Protein AF-A0AAF0EXC3-F1 (afdb_monomer)

Radius of gyration: 20.3 Å; Cα contacts (8 Å, |Δi|>4): 59; chains: 1; bounding box: 48×33×58 Å

InterPro domains:
  IPR019721 NADH-ubiquinone oxidoreductase, 21kDa subunit, N-terminal [PF10785] (1-45)
  IPR024549 NADH-ubiquinone oxidoreductase, 21kDa subunit, C-terminal, fungi [PF12853] (57-104)
  IPR053229 NADH-ubiquinone oxidoreductase subunit [PTHR34062] (13-92)

Foldseek 3Di:
DVVVDPPDDPDDCVVVVVVVVVVVVVVVVLVVVLVVVCLVVVVDDNPVVVVVQVVCVVVVHHPLADDWPDDLVVLVVLCVQAPPCSVPVVPPDDHRPTSHPPDDDDD

pLDDT: mean 87.97, std 12.73, range [34.28, 98.31]

Secondary structure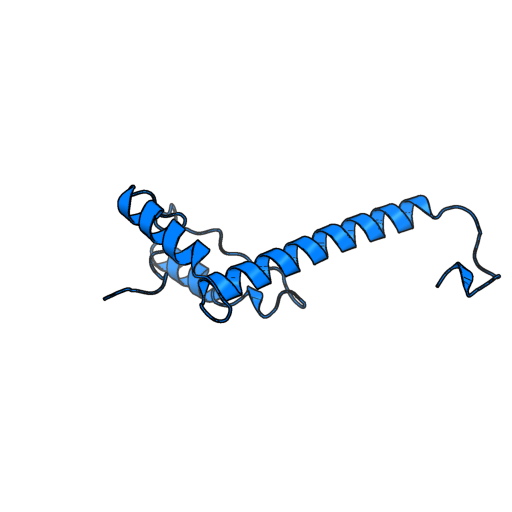 (DSSP, 8-state):
-GGG-TTS-SS--HHHHHHHHHHHHHHHHHHHHHHHHHHHTTSS--HHHHHHHHHHHHHT--TT-S--SS-HHHHHHHHHHHTTGGGGTTT------S--S-S----

Solvent-accessible surface area (backbone atoms only — not comparable to full-atom values): 6638 Å² total; per-residue (Å²): 112,72,90,77,41,90,88,57,79,94,70,79,57,65,65,57,51,54,50,49,52,50,51,50,51,53,53,50,49,53,51,52,51,35,57,50,52,35,26,76,70,62,78,40,89,37,70,69,59,53,54,50,49,52,51,28,54,74,70,72,58,42,88,63,65,58,90,49,98,59,54,73,67,54,34,50,53,52,46,69,68,30,60,75,26,60,83,41,50,91,80,50,82,51,73,79,87,68,36,38,91,82,61,84,80,79,128

Sequence (107 aa):
MQKADPTKPRFGMTPALRLAAFLGAAGGFLLAYQRTSLRFWGWTENEREVALASEEVASGNVPGFGKSQLTDEMQGAAFRNSVNSQLNFGIIPWFNFVNHKYHGQSN

Organism: NCBI:txid948313

Structure (mmCIF, N/CA/C/O backbone):
data_AF-A0AAF0EXC3-F1
#
_entry.id   AF-A0AAF0EXC3-F1
#
loop_
_atom_site.group_PDB
_atom_site.id
_atom_site.type_symbol
_atom_site.label_atom_id
_atom_site.label_alt_id
_atom_site.label_comp_id
_atom_site.label_asym_id
_atom_site.label_entity_id
_atom_site.label_seq_id
_atom_site.pdbx_PDB_ins_code
_atom_site.Cartn_x
_atom_site.Cartn_y
_atom_site.Cartn_z
_atom_site.occupancy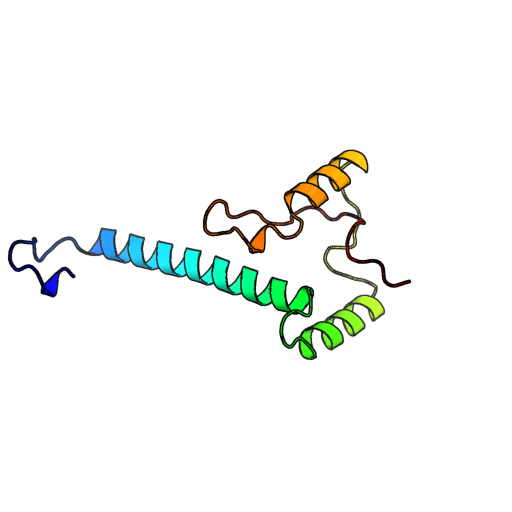
_atom_site.B_iso_or_equiv
_atom_site.auth_seq_id
_atom_site.auth_comp_id
_atom_site.auth_asym_id
_atom_site.auth_atom_id
_atom_site.pdbx_PDB_model_num
ATOM 1 N N . MET A 1 1 ? 13.808 -5.674 -26.995 1.00 60.31 1 MET A N 1
ATOM 2 C CA . MET A 1 1 ? 13.758 -4.373 -27.701 1.00 60.31 1 MET A CA 1
ATOM 3 C C . MET A 1 1 ? 15.122 -3.931 -28.245 1.00 60.31 1 MET A C 1
ATOM 5 O O . MET A 1 1 ? 15.213 -3.718 -29.438 1.00 60.31 1 MET A O 1
ATOM 9 N N . GLN A 1 2 ? 16.201 -3.856 -27.448 1.00 61.66 2 GLN A N 1
ATOM 10 C CA . GLN A 1 2 ? 17.535 -3.454 -27.958 1.00 61.66 2 GLN A CA 1
ATOM 11 C C . GLN A 1 2 ? 18.179 -4.457 -28.935 1.00 61.66 2 GLN A C 1
ATOM 13 O O . GLN A 1 2 ? 18.831 -4.044 -29.878 1.00 61.66 2 GLN A O 1
ATOM 18 N N . LYS A 1 3 ? 17.943 -5.767 -28.765 1.00 65.38 3 LYS A N 1
ATOM 19 C CA . LYS A 1 3 ? 18.383 -6.794 -29.733 1.00 65.38 3 LYS A CA 1
ATOM 20 C C . LYS A 1 3 ? 17.607 -6.779 -31.062 1.00 65.38 3 LYS A C 1
ATOM 22 O O . LYS A 1 3 ? 18.027 -7.446 -31.995 1.00 65.38 3 LYS A O 1
ATOM 27 N N . ALA A 1 4 ? 16.477 -6.070 -31.128 1.00 73.88 4 ALA A N 1
ATOM 28 C CA . ALA A 1 4 ? 15.619 -6.017 -32.315 1.00 73.88 4 ALA A CA 1
ATOM 29 C C . ALA A 1 4 ? 15.974 -4.853 -33.258 1.00 73.88 4 ALA A C 1
ATOM 31 O O . ALA A 1 4 ? 15.469 -4.808 -34.372 1.00 73.88 4 ALA A O 1
ATOM 32 N N . ASP A 1 5 ? 16.832 -3.927 -32.818 1.00 70.69 5 ASP A N 1
ATOM 33 C CA . ASP A 1 5 ? 17.248 -2.758 -33.589 1.00 70.69 5 ASP A CA 1
ATOM 34 C C . ASP A 1 5 ? 18.787 -2.692 -33.636 1.00 70.69 5 ASP A C 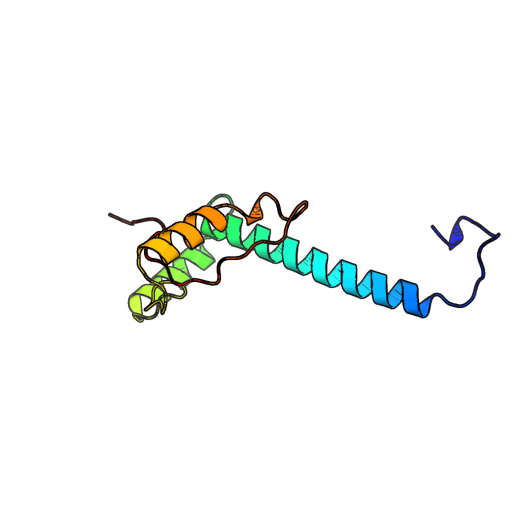1
ATOM 36 O O . ASP A 1 5 ? 19.419 -2.388 -32.617 1.00 70.69 5 ASP A O 1
ATOM 40 N N . PRO A 1 6 ? 19.405 -2.995 -34.793 1.00 68.00 6 PRO A N 1
ATOM 41 C CA . PRO A 1 6 ? 20.856 -3.069 -34.937 1.00 68.00 6 PRO A CA 1
ATOM 42 C C . PRO A 1 6 ? 21.552 -1.700 -34.907 1.00 68.00 6 PRO A C 1
ATOM 44 O O . PRO A 1 6 ? 22.780 -1.662 -34.858 1.00 68.00 6 PRO A O 1
ATOM 47 N N . THR A 1 7 ? 20.807 -0.587 -34.918 1.00 71.38 7 THR A N 1
ATOM 48 C CA . THR A 1 7 ? 21.370 0.776 -34.940 1.00 71.38 7 THR A CA 1
ATOM 49 C C . THR A 1 7 ? 21.723 1.321 -33.554 1.00 71.38 7 THR A C 1
ATOM 51 O O . THR A 1 7 ? 22.382 2.355 -33.439 1.00 71.38 7 THR A O 1
ATOM 54 N N . LYS A 1 8 ? 21.334 0.627 -32.475 1.00 67.38 8 LYS A N 1
ATOM 55 C CA . LYS A 1 8 ? 21.576 1.086 -31.101 1.00 67.38 8 LYS A CA 1
ATOM 56 C C . LYS A 1 8 ? 22.982 0.722 -30.608 1.00 67.38 8 LYS A C 1
ATOM 58 O O . LYS A 1 8 ? 23.453 -0.390 -30.859 1.00 67.38 8 LYS A O 1
ATOM 63 N N . PRO A 1 9 ? 23.650 1.619 -29.855 1.00 67.25 9 PRO A N 1
ATOM 64 C CA . PRO A 1 9 ? 24.977 1.350 -29.315 1.00 67.25 9 PRO A CA 1
ATOM 65 C C . PRO A 1 9 ? 24.964 0.090 -28.436 1.00 67.25 9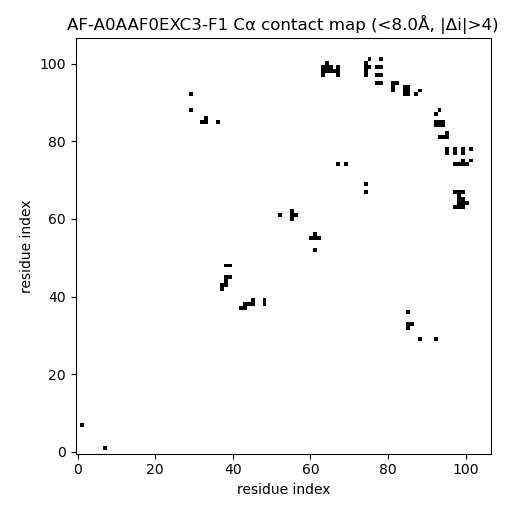 PRO A C 1
ATOM 67 O O . PRO A 1 9 ? 24.114 -0.070 -27.560 1.00 67.25 9 PRO A O 1
ATOM 70 N N . ARG A 1 10 ? 25.921 -0.816 -28.686 1.00 63.53 10 ARG A N 1
ATOM 71 C CA . ARG A 1 10 ? 26.059 -2.112 -27.989 1.00 63.53 10 ARG A CA 1
ATOM 72 C C . ARG A 1 10 ? 26.541 -1.986 -26.537 1.00 63.53 10 ARG A C 1
ATOM 74 O O . ARG A 1 10 ? 26.429 -2.944 -25.778 1.00 63.53 10 ARG A O 1
ATOM 81 N N . PHE A 1 11 ? 27.069 -0.824 -26.155 1.00 65.38 11 PHE A N 1
ATOM 82 C CA . PHE A 1 11 ? 27.679 -0.550 -24.852 1.00 65.38 11 PHE A CA 1
ATOM 83 C C . PHE A 1 11 ? 26.903 0.551 -24.109 1.00 65.38 11 PHE A C 1
ATOM 85 O O . PHE A 1 11 ? 26.279 1.398 -24.740 1.00 65.38 11 PHE A O 1
ATOM 92 N N . GLY A 1 12 ? 26.930 0.539 -22.769 1.00 73.38 12 GLY A N 1
ATOM 93 C CA . GLY A 1 12 ? 26.237 1.542 -21.938 1.00 73.38 12 GLY A CA 1
ATOM 94 C C . GLY A 1 12 ? 24.878 1.114 -21.363 1.00 73.38 12 GLY A C 1
ATOM 95 O O . GLY A 1 12 ? 24.087 1.963 -20.970 1.00 73.38 12 GLY A O 1
ATOM 96 N N . MET A 1 13 ? 24.590 -0.190 -21.273 1.00 80.00 13 MET A N 1
ATOM 97 C CA . MET A 1 13 ? 23.333 -0.703 -20.697 1.00 80.00 13 MET A CA 1
ATOM 98 C C . MET A 1 13 ? 23.248 -0.605 -19.167 1.00 80.00 13 MET A C 1
ATOM 100 O O . MET A 1 13 ? 22.154 -0.708 -18.624 1.00 80.00 13 MET A O 1
ATOM 104 N N . THR A 1 14 ? 24.356 -0.411 -18.448 1.00 87.44 14 THR A N 1
ATOM 105 C CA . THR A 1 14 ? 24.368 -0.445 -16.973 1.00 87.44 14 THR A CA 1
ATOM 106 C C . THR A 1 14 ? 23.371 0.525 -16.322 1.00 87.44 14 THR A C 1
ATOM 108 O O . THR A 1 14 ? 22.633 0.083 -15.440 1.00 87.44 14 THR A O 1
ATOM 111 N N . PRO A 1 15 ? 23.263 1.805 -16.737 1.00 89.50 15 PRO A N 1
ATOM 112 C CA . PRO A 1 15 ? 22.244 2.705 -16.196 1.00 89.50 15 PRO A CA 1
ATOM 113 C C . PRO A 1 15 ? 20.819 2.229 -16.503 1.00 89.50 15 PRO A C 1
ATOM 115 O O . PRO A 1 15 ? 19.962 2.265 -15.625 1.00 89.50 15 PRO A O 1
ATOM 118 N N . ALA A 1 16 ? 20.581 1.714 -17.714 1.00 88.31 16 ALA A N 1
ATOM 119 C CA . ALA A 1 16 ? 19.279 1.188 -18.114 1.00 88.31 16 ALA A CA 1
ATOM 120 C C . ALA A 1 16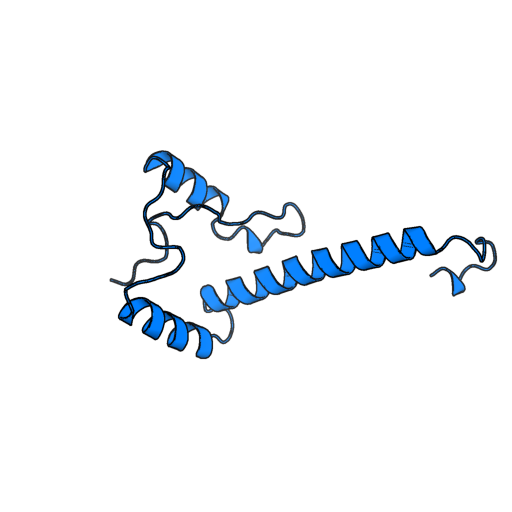 ? 18.887 -0.057 -17.301 1.00 88.31 16 ALA A C 1
ATOM 122 O O . ALA A 1 16 ? 17.745 -0.176 -16.875 1.00 88.31 16 ALA A O 1
ATOM 123 N N . LEU A 1 17 ? 19.837 -0.957 -17.032 1.00 91.75 17 LEU A N 1
ATOM 124 C CA . LEU A 1 17 ? 19.625 -2.143 -16.200 1.00 91.75 17 LEU A CA 1
ATOM 125 C C . LEU A 1 17 ? 19.365 -1.775 -14.736 1.00 91.75 17 LEU A C 1
ATOM 127 O O . LEU A 1 17 ? 18.481 -2.360 -14.120 1.00 91.75 17 LEU A O 1
ATOM 131 N N . ARG A 1 18 ? 20.081 -0.786 -14.185 1.00 94.62 18 ARG A N 1
ATOM 132 C CA . ARG A 1 18 ? 19.829 -0.272 -12.827 1.00 94.62 18 ARG A CA 1
ATOM 133 C C . ARG A 1 18 ? 18.438 0.340 -12.712 1.00 94.62 18 ARG A C 1
ATOM 135 O O . ARG A 1 18 ? 17.721 0.037 -11.764 1.00 94.62 18 ARG A O 1
ATOM 142 N N . LEU A 1 19 ? 18.045 1.150 -13.695 1.00 95.31 19 LEU A N 1
ATOM 143 C CA . LEU A 1 19 ? 16.707 1.728 -13.747 1.00 95.31 19 LEU A CA 1
ATOM 144 C C . LEU A 1 19 ? 15.636 0.639 -13.880 1.00 95.31 19 LEU A C 1
ATOM 146 O O . LEU A 1 19 ? 14.656 0.661 -13.146 1.00 95.31 19 LEU A O 1
ATOM 150 N N . ALA A 1 20 ? 15.833 -0.337 -14.768 1.00 96.00 20 ALA A N 1
ATOM 151 C CA . ALA A 1 20 ? 14.902 -1.448 -14.941 1.00 96.00 20 ALA A CA 1
ATOM 152 C C . ALA A 1 20 ? 14.758 -2.283 -13.660 1.00 96.00 20 ALA A C 1
ATOM 154 O O . ALA A 1 20 ? 13.642 -2.625 -13.280 1.00 96.00 20 ALA A O 1
ATOM 155 N N . ALA A 1 21 ? 15.864 -2.566 -12.967 1.00 97.19 21 ALA A N 1
ATOM 156 C CA . ALA A 1 21 ? 15.843 -3.262 -11.684 1.00 97.19 21 ALA A CA 1
ATOM 157 C C . ALA A 1 21 ? 15.084 -2.458 -10.619 1.00 97.19 21 ALA A C 1
ATOM 159 O O . ALA A 1 21 ? 14.240 -3.015 -9.921 1.00 97.19 21 ALA A O 1
ATOM 160 N N . PHE A 1 22 ? 15.331 -1.148 -10.535 1.00 97.88 22 PHE A N 1
ATOM 161 C CA . PHE A 1 22 ? 14.622 -0.263 -9.614 1.00 97.88 22 PHE A CA 1
ATOM 162 C C . PHE A 1 22 ? 13.114 -0.231 -9.893 1.00 97.88 22 PHE A C 1
ATOM 164 O O . PHE A 1 22 ? 12.318 -0.450 -8.984 1.00 97.88 22 PHE A O 1
ATOM 171 N N . LEU A 1 23 ? 12.713 -0.019 -11.149 1.00 97.44 23 LEU A N 1
ATOM 172 C CA . LEU A 1 23 ? 11.302 0.009 -11.540 1.00 97.44 23 LEU A CA 1
ATOM 173 C C . LEU A 1 23 ? 10.623 -1.348 -11.324 1.00 97.44 23 LEU A C 1
ATOM 175 O O . LEU A 1 23 ? 9.482 -1.392 -10.871 1.00 97.44 23 LEU A O 1
ATOM 179 N N . GLY A 1 24 ? 11.326 -2.452 -11.590 1.00 97.62 24 GLY A N 1
ATOM 180 C CA . GLY A 1 24 ? 10.842 -3.802 -11.306 1.00 97.62 24 GLY A CA 1
ATOM 181 C C . GLY A 1 24 ? 10.616 -4.038 -9.812 1.00 97.62 24 GLY A C 1
ATOM 182 O O . GLY A 1 24 ? 9.571 -4.560 -9.429 1.00 97.62 24 GLY A O 1
ATOM 183 N N . ALA A 1 25 ? 11.548 -3.599 -8.963 1.00 98.31 25 ALA A N 1
ATOM 184 C CA . ALA A 1 25 ? 11.406 -3.690 -7.512 1.00 98.31 25 ALA A CA 1
ATOM 185 C C . ALA A 1 25 ? 10.253 -2.815 -6.992 1.00 98.31 25 ALA A C 1
ATOM 187 O O . ALA A 1 25 ? 9.423 -3.293 -6.222 1.00 98.31 25 ALA A O 1
ATOM 188 N N . ALA A 1 26 ? 10.157 -1.566 -7.456 1.00 97.44 26 ALA A N 1
ATOM 189 C CA . ALA A 1 26 ? 9.086 -0.648 -7.075 1.00 97.44 26 ALA A CA 1
ATOM 190 C C . ALA A 1 26 ? 7.704 -1.177 -7.498 1.00 97.44 26 ALA A C 1
ATOM 192 O O . ALA A 1 26 ? 6.794 -1.257 -6.676 1.00 97.44 26 ALA A O 1
ATOM 193 N N . GLY A 1 27 ? 7.553 -1.611 -8.753 1.00 97.44 27 GLY A N 1
ATOM 194 C CA . GLY A 1 27 ? 6.305 -2.196 -9.248 1.00 97.44 27 GLY A CA 1
ATOM 195 C C . GLY A 1 27 ? 5.944 -3.505 -8.542 1.00 97.44 27 GLY A C 1
ATOM 196 O O . GLY A 1 27 ? 4.784 -3.721 -8.193 1.00 97.44 27 GLY A O 1
ATOM 197 N N . GLY A 1 28 ? 6.937 -4.355 -8.264 1.00 97.56 28 GLY A N 1
ATOM 198 C CA . GLY A 1 28 ? 6.754 -5.584 -7.494 1.00 97.56 28 GLY A CA 1
ATOM 199 C C . GLY A 1 28 ? 6.258 -5.317 -6.073 1.00 97.56 28 GLY A C 1
ATOM 200 O O . GLY A 1 28 ? 5.329 -5.983 -5.618 1.00 97.56 28 GLY A O 1
ATOM 201 N N . PHE A 1 29 ? 6.814 -4.306 -5.400 1.00 97.94 29 PHE A N 1
ATOM 202 C CA . PHE A 1 29 ? 6.349 -3.874 -4.084 1.00 97.94 29 PHE A CA 1
ATOM 203 C C . PHE A 1 29 ? 4.898 -3.380 -4.122 1.00 97.94 29 PHE A C 1
ATOM 205 O O . PHE A 1 29 ? 4.086 -3.838 -3.321 1.00 97.94 29 PHE A O 1
ATOM 212 N N . LEU A 1 30 ? 4.543 -2.507 -5.072 1.00 97.88 30 LEU A N 1
ATOM 213 C CA . LEU A 1 30 ? 3.171 -1.999 -5.205 1.00 97.88 30 LEU A CA 1
ATOM 214 C C . LEU A 1 30 ? 2.166 -3.128 -5.458 1.00 97.88 30 LEU A C 1
ATOM 216 O O . LEU A 1 30 ? 1.112 -3.169 -4.823 1.00 97.88 30 LEU A O 1
ATOM 220 N N . LEU A 1 31 ? 2.514 -4.086 -6.323 1.00 97.38 31 LEU A N 1
ATOM 221 C CA . LEU A 1 31 ? 1.683 -5.258 -6.591 1.00 97.38 31 LEU A CA 1
ATOM 222 C C . LEU A 1 31 ? 1.519 -6.143 -5.347 1.00 97.38 31 LEU A C 1
ATOM 224 O O . LEU A 1 31 ? 0.418 -6.620 -5.068 1.00 97.38 31 LEU A O 1
ATOM 228 N N . ALA A 1 32 ? 2.600 -6.372 -4.598 1.00 97.94 32 ALA A N 1
ATOM 229 C CA . ALA A 1 32 ? 2.560 -7.150 -3.364 1.00 97.94 32 ALA A CA 1
ATOM 230 C C . ALA A 1 32 ? 1.706 -6.463 -2.287 1.00 97.94 32 ALA A C 1
ATOM 232 O O . ALA A 1 32 ? 0.893 -7.128 -1.639 1.00 97.94 32 ALA A O 1
ATOM 233 N N . TYR A 1 33 ? 1.839 -5.141 -2.140 1.00 97.25 33 TYR A N 1
ATOM 234 C CA . TYR A 1 33 ? 1.031 -4.343 -1.222 1.00 97.25 33 TYR A CA 1
ATOM 235 C C . TYR A 1 33 ? -0.452 -4.424 -1.599 1.00 97.25 33 TYR A C 1
ATOM 237 O O . TYR A 1 33 ? -1.269 -4.801 -0.766 1.00 97.25 33 TYR A O 1
ATOM 245 N N . GLN A 1 34 ? -0.795 -4.185 -2.871 1.00 97.31 34 GLN A N 1
ATOM 246 C CA . GLN A 1 34 ? -2.175 -4.258 -3.359 1.00 97.31 34 GLN A CA 1
ATOM 247 C C . GLN A 1 34 ? -2.793 -5.642 -3.117 1.00 97.31 34 GLN A C 1
ATOM 249 O O . GLN A 1 34 ? -3.877 -5.735 -2.550 1.00 97.31 34 GLN A O 1
ATOM 254 N N . ARG A 1 35 ? -2.099 -6.729 -3.484 1.00 97.12 35 ARG A N 1
ATOM 255 C CA . ARG A 1 35 ? -2.585 -8.105 -3.260 1.00 97.12 35 ARG A CA 1
ATOM 256 C C . ARG A 1 35 ? -2.816 -8.416 -1.787 1.00 97.12 35 ARG A C 1
ATOM 258 O O . ARG A 1 35 ? -3.768 -9.108 -1.454 1.00 97.12 35 ARG A O 1
ATOM 265 N N . THR A 1 36 ? -1.955 -7.907 -0.915 1.00 96.12 36 THR A N 1
ATOM 266 C CA . THR A 1 36 ? -2.097 -8.112 0.528 1.00 96.12 36 THR A CA 1
ATOM 267 C C . THR A 1 36 ? -3.287 -7.323 1.077 1.00 96.12 36 THR A C 1
ATOM 269 O O . THR A 1 36 ? -4.066 -7.864 1.853 1.00 96.12 36 THR A O 1
ATOM 272 N N . SER A 1 37 ? -3.512 -6.089 0.618 1.00 95.50 37 SER A N 1
ATOM 273 C CA . SER A 1 37 ? -4.705 -5.313 0.986 1.00 95.50 37 SER A CA 1
ATOM 274 C C . SER A 1 37 ? -6.009 -5.974 0.533 1.00 95.50 37 SER A C 1
ATOM 276 O O . SER A 1 37 ? -6.975 -5.967 1.288 1.00 95.50 37 SER A O 1
ATOM 278 N N . LEU A 1 38 ? -6.028 -6.622 -0.637 1.00 96.38 38 LEU A N 1
ATOM 279 C CA . LEU A 1 38 ? -7.188 -7.400 -1.095 1.00 96.38 38 LEU A CA 1
ATOM 280 C C . LEU A 1 38 ? -7.525 -8.568 -0.150 1.00 96.38 38 LEU A C 1
ATOM 282 O O . LEU A 1 38 ? -8.705 -8.820 0.094 1.00 96.38 38 LEU A O 1
ATOM 286 N N . ARG A 1 39 ? -6.512 -9.235 0.429 1.00 96.12 39 ARG A N 1
ATOM 287 C CA . ARG A 1 39 ? -6.713 -10.255 1.477 1.00 96.12 39 ARG A CA 1
ATOM 288 C C . ARG A 1 39 ? -7.274 -9.647 2.759 1.00 96.12 39 ARG A C 1
ATOM 290 O O . ARG A 1 39 ? -8.220 -10.189 3.319 1.00 96.12 39 ARG A O 1
ATOM 297 N N . PHE A 1 40 ? -6.771 -8.488 3.185 1.00 92.62 40 PHE A N 1
ATOM 298 C CA . PHE A 1 40 ? -7.323 -7.779 4.347 1.00 92.62 40 PHE A CA 1
ATOM 299 C C . PHE A 1 40 ? -8.782 -7.339 4.156 1.00 92.62 40 PHE A C 1
ATOM 301 O O . PHE A 1 40 ? -9.531 -7.287 5.126 1.00 92.62 40 PHE A O 1
ATOM 308 N N . TRP A 1 41 ? -9.211 -7.056 2.924 1.00 93.12 41 TRP A N 1
ATOM 309 C CA . TRP A 1 41 ? -10.614 -6.756 2.612 1.00 93.12 41 TRP A CA 1
ATOM 310 C C . TRP A 1 41 ? -11.487 -7.999 2.406 1.00 93.12 41 TRP A C 1
ATOM 312 O O . TRP A 1 41 ? -12.690 -7.859 2.193 1.00 93.12 41 TRP A O 1
ATOM 322 N N . GLY A 1 42 ? -10.904 -9.201 2.422 1.00 94.56 42 GLY A N 1
ATOM 323 C CA . GLY A 1 42 ? -11.617 -10.447 2.133 1.00 94.56 42 GLY A CA 1
ATOM 324 C C . GLY A 1 42 ? -12.057 -10.585 0.672 1.00 94.56 42 GLY A C 1
ATOM 325 O O . GLY A 1 42 ? -12.969 -11.347 0.373 1.00 94.56 42 GLY A O 1
ATOM 326 N N . TRP A 1 43 ? -11.444 -9.844 -0.257 1.00 95.62 43 TRP A N 1
ATOM 327 C CA . TRP A 1 43 ? -11.745 -9.958 -1.694 1.00 95.62 43 TRP A CA 1
ATOM 328 C C . TRP A 1 43 ? -11.052 -11.166 -2.336 1.00 95.62 43 TRP A C 1
ATOM 330 O O . TRP A 1 43 ? -11.399 -11.583 -3.439 1.00 95.62 43 TRP A O 1
ATOM 340 N N . THR A 1 44 ? -10.056 -11.717 -1.649 1.00 97.38 44 THR A N 1
ATOM 341 C CA . THR A 1 44 ? -9.323 -12.934 -2.006 1.00 97.38 44 THR A CA 1
ATOM 342 C C . THR A 1 44 ? -9.163 -13.803 -0.759 1.00 97.38 44 THR A C 1
ATOM 344 O O . THR A 1 44 ? -9.335 -13.296 0.347 1.00 97.38 44 THR A O 1
ATOM 347 N N . GLU A 1 45 ? -8.796 -15.077 -0.933 1.00 97.50 45 GLU A N 1
ATOM 348 C CA . GLU A 1 45 ? -8.518 -16.008 0.176 1.00 97.50 45 GLU A CA 1
ATOM 349 C C . GLU A 1 45 ? -7.556 -15.393 1.209 1.00 97.50 45 GLU A C 1
ATOM 351 O O . GLU A 1 45 ? -6.577 -14.739 0.836 1.00 97.50 45 GLU A O 1
ATOM 356 N N . ASN A 1 46 ? -7.905 -15.536 2.490 1.00 97.06 46 ASN A N 1
ATOM 357 C CA . ASN A 1 46 ? -7.250 -14.867 3.613 1.00 97.06 46 ASN A CA 1
ATOM 358 C C . ASN A 1 46 ? -7.361 -15.648 4.942 1.00 97.06 46 ASN A C 1
ATOM 360 O O . ASN A 1 46 ? -7.299 -15.039 6.012 1.00 97.06 46 ASN A O 1
ATOM 364 N N . GLU A 1 47 ? -7.542 -16.975 4.915 1.00 96.81 47 GLU A N 1
ATOM 365 C CA . GLU A 1 47 ? -7.733 -17.782 6.135 1.00 96.81 47 GLU A CA 1
ATOM 366 C C . GLU A 1 47 ? -6.530 -17.658 7.075 1.00 96.81 47 GLU A C 1
ATOM 368 O O . GLU A 1 47 ? -6.677 -17.515 8.292 1.00 96.81 47 GLU A O 1
ATOM 373 N N . ARG A 1 48 ? -5.324 -17.636 6.497 1.00 96.19 48 ARG A N 1
ATOM 374 C CA . ARG A 1 48 ? -4.078 -17.432 7.238 1.00 96.19 48 ARG A CA 1
ATOM 375 C C . ARG A 1 48 ? -4.051 -16.076 7.943 1.00 96.19 48 ARG A C 1
ATOM 377 O O . ARG A 1 48 ? -3.666 -16.006 9.107 1.00 96.19 48 ARG A O 1
ATOM 384 N N . GLU A 1 49 ? -4.402 -14.998 7.249 1.00 94.44 49 GLU A N 1
ATOM 385 C CA . GLU A 1 49 ? -4.420 -13.644 7.806 1.00 94.44 49 GLU A CA 1
ATOM 386 C C . GLU A 1 49 ? -5.464 -13.500 8.915 1.00 94.44 49 GLU A C 1
ATOM 388 O O . GLU A 1 49 ? -5.189 -12.846 9.916 1.00 94.44 49 GLU A O 1
ATOM 393 N N . VAL A 1 50 ? -6.627 -14.144 8.782 1.00 93.81 50 VAL A N 1
ATOM 394 C CA . VAL A 1 50 ? -7.663 -14.164 9.827 1.00 93.81 50 VAL A CA 1
ATOM 395 C C . VAL A 1 50 ? -7.181 -14.905 11.078 1.00 93.81 50 VAL A C 1
ATOM 397 O O . VAL A 1 50 ? -7.407 -14.431 12.195 1.00 93.81 50 VAL A O 1
ATOM 400 N N . ALA A 1 51 ? -6.484 -16.033 10.914 1.00 94.50 51 ALA A N 1
ATOM 401 C CA . ALA A 1 51 ? -5.895 -16.768 12.033 1.00 94.50 51 ALA A CA 1
ATOM 402 C C . ALA A 1 51 ? -4.847 -15.919 12.774 1.00 94.50 51 ALA A C 1
ATOM 404 O O . ALA A 1 51 ? -4.933 -15.762 13.990 1.00 94.50 51 ALA A O 1
ATOM 405 N N . LEU A 1 52 ? -3.927 -15.287 12.035 1.00 92.88 52 LEU A N 1
ATOM 406 C CA . LEU A 1 52 ? -2.922 -14.382 12.603 1.00 92.88 52 LEU A CA 1
ATOM 407 C C . LEU A 1 52 ? -3.560 -13.175 13.302 1.00 92.88 52 LEU A C 1
ATOM 409 O O . LEU A 1 52 ? -3.176 -12.847 14.419 1.00 92.88 52 LEU A O 1
ATOM 413 N N . ALA A 1 53 ? -4.573 -12.553 12.696 1.00 91.00 53 ALA A N 1
ATOM 414 C CA . ALA A 1 53 ? -5.282 -11.429 13.305 1.00 91.00 53 ALA A CA 1
ATOM 415 C C . ALA A 1 53 ? -5.972 -11.830 14.620 1.00 91.00 53 ALA A C 1
ATOM 417 O O . ALA A 1 53 ? -6.004 -11.050 15.568 1.00 91.00 53 ALA A O 1
ATOM 418 N N . SER A 1 54 ? -6.491 -13.058 14.707 1.00 90.50 54 SER A N 1
ATOM 419 C CA . SER A 1 54 ? -7.103 -13.581 15.935 1.00 90.50 54 SER A CA 1
ATOM 420 C C . SER A 1 54 ? -6.072 -13.745 17.058 1.00 90.50 54 SER A C 1
ATOM 422 O O . SER A 1 54 ? -6.345 -13.394 18.207 1.00 90.50 54 SER A O 1
ATOM 424 N N . GLU A 1 55 ? -4.870 -14.222 16.728 1.00 91.50 55 GLU A N 1
ATOM 425 C CA . GLU A 1 55 ? -3.743 -14.311 17.664 1.00 91.50 55 GLU A CA 1
ATOM 426 C C . GLU A 1 55 ? -3.253 -12.919 18.102 1.00 91.50 55 GLU A C 1
ATOM 428 O O . GLU A 1 55 ? -3.019 -12.689 19.291 1.00 91.50 55 GLU A O 1
ATOM 433 N N . GLU A 1 56 ? -3.157 -11.963 17.174 1.00 89.69 56 GLU A N 1
ATOM 434 C CA . GLU A 1 56 ? -2.771 -10.572 17.452 1.00 89.69 56 GLU A CA 1
ATOM 435 C C . GLU A 1 56 ? -3.769 -9.885 18.395 1.00 89.69 56 GLU A C 1
ATOM 437 O O . GLU A 1 56 ? -3.361 -9.273 19.387 1.00 89.69 56 GLU A O 1
ATOM 442 N N . VAL A 1 57 ? -5.074 -10.054 18.158 1.00 87.25 57 VAL A N 1
ATOM 443 C CA . VAL A 1 57 ? -6.137 -9.557 19.048 1.00 87.25 57 VAL A CA 1
ATOM 444 C C . VAL A 1 57 ? -6.030 -10.189 20.434 1.00 87.25 57 VAL A 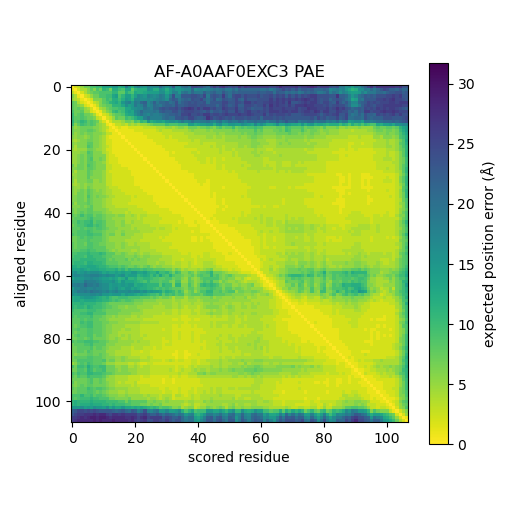C 1
ATOM 446 O O . VAL A 1 57 ? -6.076 -9.469 21.431 1.00 87.25 57 VAL A O 1
ATOM 449 N N . ALA A 1 58 ? -5.825 -11.507 20.519 1.00 89.25 58 ALA A N 1
ATOM 450 C CA . ALA A 1 58 ? -5.656 -12.201 21.796 1.00 89.25 58 ALA A CA 1
ATOM 451 C C . ALA A 1 58 ? -4.404 -11.736 22.563 1.00 89.25 58 ALA A C 1
ATOM 453 O O . ALA A 1 58 ? -4.415 -11.686 23.792 1.00 89.25 58 ALA A O 1
ATOM 454 N N . SER A 1 59 ? -3.341 -11.351 21.851 1.00 89.00 59 SER A N 1
ATOM 455 C CA . SER A 1 59 ? -2.122 -10.791 22.448 1.00 89.00 59 SER A CA 1
ATOM 456 C C . SER A 1 59 ? -2.287 -9.352 22.961 1.00 89.00 59 SER A C 1
ATOM 458 O O . SER A 1 59 ? -1.427 -8.853 23.687 1.00 89.00 59 SER A O 1
ATOM 460 N N . GLY A 1 60 ? -3.373 -8.669 22.581 1.00 83.62 60 GLY A N 1
ATOM 461 C CA . GLY A 1 60 ? -3.625 -7.265 22.906 1.00 83.62 60 GLY A CA 1
ATOM 462 C C . GLY A 1 60 ? -2.798 -6.267 22.087 1.00 83.62 60 GLY A C 1
ATOM 463 O O . GLY A 1 60 ? -2.881 -5.064 22.334 1.00 83.62 60 GLY A O 1
ATOM 464 N N . ASN A 1 61 ? -2.014 -6.735 21.114 1.00 79.19 61 ASN A N 1
ATOM 465 C CA . ASN A 1 61 ? -1.229 -5.897 20.219 1.00 79.19 61 ASN A CA 1
ATOM 466 C C . ASN A 1 61 ? -1.727 -6.067 18.784 1.00 79.19 61 ASN A C 1
ATOM 468 O O . ASN A 1 61 ? -1.253 -6.937 18.060 1.00 79.19 61 ASN A O 1
ATOM 472 N N . VAL A 1 62 ? -2.676 -5.220 18.384 1.00 81.88 62 VAL A N 1
ATOM 473 C CA . VAL A 1 62 ? -3.227 -5.229 17.026 1.00 81.88 62 VAL A CA 1
ATOM 474 C C . VAL A 1 62 ? -2.543 -4.133 16.201 1.00 81.88 62 VAL A C 1
ATOM 476 O O . VAL A 1 62 ? -2.746 -2.942 16.469 1.00 81.88 62 VAL A O 1
ATOM 479 N N . PRO A 1 63 ? -1.734 -4.490 15.189 1.00 75.12 63 PRO A N 1
ATOM 480 C CA . PRO A 1 63 ? -1.095 -3.517 14.314 1.00 75.12 63 PRO A CA 1
ATOM 481 C C . PRO A 1 63 ? -2.121 -2.572 13.667 1.00 75.12 63 PRO A C 1
ATOM 483 O O . PRO A 1 63 ? -3.159 -2.997 13.169 1.00 75.12 63 PRO A O 1
ATOM 486 N N . GLY A 1 64 ? -1.839 -1.266 13.680 1.00 73.25 64 GLY A N 1
ATOM 487 C CA . GLY A 1 64 ? -2.743 -0.233 13.149 1.00 73.25 64 GLY A CA 1
ATOM 488 C C . GLY A 1 64 ? -3.805 0.269 14.137 1.00 73.25 64 GLY A C 1
ATOM 489 O O . GLY A 1 64 ? -4.318 1.376 13.971 1.00 73.25 64 GLY A O 1
ATOM 490 N N . PHE A 1 65 ? -4.071 -0.465 15.219 1.00 75.31 65 PHE A N 1
ATOM 491 C CA . PHE A 1 65 ? -4.964 -0.043 16.297 1.00 75.31 65 PHE A CA 1
ATOM 492 C C . PHE A 1 65 ? -4.126 0.416 17.490 1.00 75.31 65 PHE A C 1
ATOM 494 O O . PHE A 1 65 ? -3.701 -0.366 18.335 1.00 75.31 65 PHE A O 1
ATOM 501 N N . GLY A 1 66 ? -3.845 1.716 17.554 1.00 78.12 66 GLY A N 1
ATOM 502 C CA . GLY A 1 66 ? -2.983 2.271 18.592 1.00 78.12 66 GLY A CA 1
ATOM 503 C C . GLY A 1 66 ? -3.172 3.766 18.797 1.00 78.12 66 GLY A C 1
ATOM 504 O O . GLY A 1 66 ? -3.970 4.415 18.121 1.00 78.12 66 GLY A O 1
ATOM 505 N N . LYS A 1 67 ? -2.413 4.327 19.744 1.00 83.75 67 LYS A N 1
ATOM 506 C CA . LYS A 1 67 ? -2.436 5.770 20.004 1.00 83.75 67 LYS A CA 1
ATOM 507 C C . LYS A 1 67 ? -1.860 6.519 18.803 1.00 83.75 67 LYS A C 1
ATOM 509 O O . LYS A 1 67 ? -0.737 6.253 18.377 1.00 83.75 67 LYS A O 1
ATOM 514 N N . SER A 1 68 ? -2.634 7.463 18.283 1.00 88.31 68 SER A N 1
ATOM 515 C CA . SER A 1 68 ? -2.184 8.425 17.281 1.00 88.31 68 SER A CA 1
ATOM 516 C C . SER A 1 68 ? -1.651 9.678 17.965 1.00 88.31 68 SER A C 1
ATOM 518 O O . SER A 1 68 ? -2.173 10.085 19.001 1.00 88.31 68 SER A O 1
ATOM 520 N N . GLN A 1 69 ? -0.652 10.32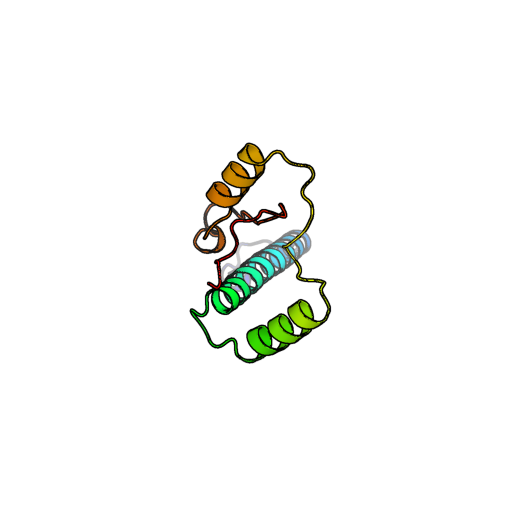5 17.366 1.00 91.94 69 GLN A N 1
ATOM 521 C CA . GLN A 1 69 ? -0.261 11.689 17.749 1.00 91.94 69 GLN A CA 1
ATOM 522 C C . GLN A 1 69 ? -1.178 12.749 17.115 1.00 91.94 69 GLN A C 1
ATOM 524 O O . GLN A 1 69 ? -1.065 13.933 17.421 1.00 91.94 69 GLN A O 1
ATOM 529 N N . LEU A 1 70 ? -2.067 12.330 16.210 1.00 93.31 70 LEU A N 1
ATOM 530 C CA . LEU A 1 70 ? -2.964 13.208 15.474 1.00 93.31 70 LEU A CA 1
ATOM 531 C C . LEU A 1 70 ? -4.284 13.413 16.216 1.00 93.31 70 LEU A C 1
ATOM 533 O O . LEU A 1 70 ? -4.787 12.503 16.879 1.00 93.31 70 LEU A O 1
ATOM 537 N N . THR A 1 71 ? -4.885 14.587 16.028 1.00 95.00 71 THR A N 1
ATOM 538 C CA . THR A 1 71 ? -6.251 14.854 16.487 1.00 95.00 71 THR A CA 1
ATOM 539 C C . THR A 1 71 ? -7.250 13.934 15.782 1.00 95.00 71 THR A C 1
ATOM 541 O O . THR A 1 71 ? -6.993 13.429 14.686 1.00 95.00 71 THR A O 1
ATOM 544 N N . ASP A 1 72 ? -8.421 13.740 16.384 1.00 92.31 72 ASP A N 1
ATOM 545 C CA . ASP A 1 72 ? -9.490 12.913 15.810 1.00 92.31 72 ASP A CA 1
ATOM 546 C C . ASP A 1 72 ? -9.914 13.367 14.403 1.00 92.31 72 ASP A C 1
ATOM 548 O O . ASP A 1 72 ? -10.197 12.538 13.532 1.00 92.31 72 ASP A O 1
ATOM 552 N N . GLU A 1 73 ? -9.912 14.679 14.160 1.00 94.44 73 GLU A N 1
ATOM 553 C CA . GLU A 1 73 ? -10.196 15.259 12.848 1.00 94.44 73 GLU A CA 1
ATOM 554 C C . GLU A 1 73 ? -9.131 14.863 11.817 1.00 94.44 73 GLU A C 1
ATOM 556 O O . GLU A 1 73 ? -9.461 14.370 10.734 1.00 94.44 73 GLU A O 1
ATOM 561 N N . MET A 1 74 ? -7.851 15.015 12.170 1.00 95.69 74 MET A N 1
ATOM 562 C CA . MET A 1 74 ? -6.726 14.661 11.304 1.00 95.69 74 MET A CA 1
ATOM 563 C C . MET A 1 74 ? -6.675 13.158 11.024 1.00 95.69 74 MET A C 1
ATOM 565 O O . MET A 1 74 ? -6.403 12.757 9.894 1.00 95.69 74 MET A O 1
ATOM 569 N N . GLN A 1 75 ? -6.998 12.318 12.011 1.00 94.56 75 GLN A N 1
ATOM 570 C CA . GLN A 1 75 ? -7.159 10.877 11.806 1.00 94.56 75 GLN A CA 1
ATOM 571 C C . GLN A 1 75 ? -8.288 10.576 10.810 1.00 94.56 75 GLN A C 1
ATOM 573 O O . GLN A 1 75 ? -8.138 9.710 9.951 1.00 94.56 75 GLN A O 1
ATOM 578 N N . GLY A 1 76 ? -9.404 11.310 10.882 1.00 93.75 76 GLY A N 1
ATOM 579 C CA . GLY A 1 76 ? -10.504 11.187 9.924 1.00 93.75 76 GLY A CA 1
ATOM 580 C C . GLY A 1 76 ? -10.105 11.599 8.507 1.00 93.75 76 GLY A C 1
ATOM 581 O O . GLY A 1 76 ? -10.459 10.920 7.543 1.00 93.75 76 GLY A O 1
ATOM 582 N N . ALA A 1 77 ? -9.340 12.682 8.368 1.00 95.56 77 ALA A N 1
ATOM 583 C CA . ALA A 1 77 ? -8.786 13.096 7.082 1.00 95.56 77 ALA A CA 1
ATOM 584 C C . ALA A 1 77 ? -7.808 12.048 6.523 1.00 95.56 77 ALA A C 1
ATOM 586 O O . ALA A 1 77 ? -7.909 11.673 5.355 1.00 95.56 77 ALA A O 1
ATOM 587 N N . ALA A 1 78 ? -6.916 11.519 7.364 1.00 94.69 78 ALA A N 1
ATOM 588 C CA . ALA A 1 78 ? -5.971 10.473 6.988 1.00 94.69 78 ALA A CA 1
ATOM 589 C C . ALA A 1 78 ? -6.678 9.192 6.517 1.00 94.69 78 ALA A C 1
ATOM 591 O O . ALA A 1 78 ? -6.303 8.634 5.484 1.00 94.69 78 ALA A O 1
ATOM 592 N N . PHE A 1 79 ? -7.738 8.766 7.210 1.00 93.75 79 PHE A N 1
ATOM 593 C CA . PHE A 1 79 ? -8.556 7.626 6.797 1.00 93.75 79 PHE A CA 1
ATOM 594 C C . PHE A 1 79 ? -9.181 7.852 5.418 1.00 93.75 79 PHE A C 1
ATOM 596 O O . PHE A 1 79 ? -8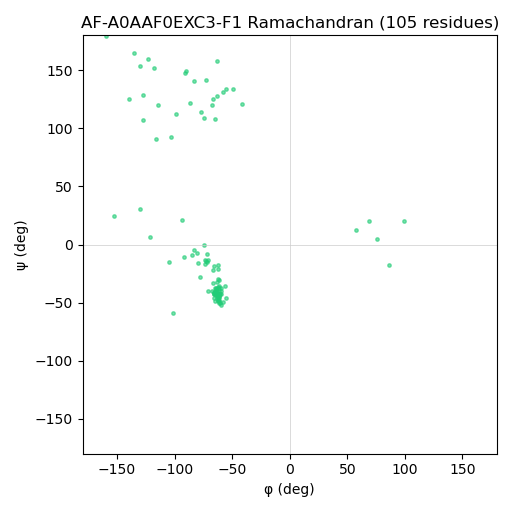.989 7.040 4.521 1.00 93.75 79 PHE A O 1
ATOM 603 N N . ARG A 1 80 ? -9.866 8.983 5.204 1.00 94.38 80 ARG A N 1
ATOM 604 C CA . ARG A 1 80 ? -10.529 9.271 3.918 1.00 94.38 80 ARG A CA 1
ATOM 605 C C . ARG A 1 80 ? -9.560 9.355 2.739 1.00 94.38 80 ARG A C 1
ATOM 607 O O . ARG A 1 80 ? -9.940 9.003 1.631 1.00 94.38 80 ARG A O 1
ATOM 614 N N . ASN A 1 81 ? -8.324 9.789 2.976 1.00 94.62 81 ASN A N 1
ATOM 615 C CA . ASN A 1 81 ? -7.294 9.825 1.937 1.00 94.62 81 ASN A CA 1
ATOM 616 C C . ASN A 1 81 ? -6.679 8.447 1.648 1.00 94.62 81 ASN A C 1
ATOM 618 O O . ASN A 1 81 ? -6.190 8.222 0.546 1.00 94.62 81 ASN A O 1
ATOM 622 N N . SER A 1 82 ? -6.649 7.544 2.631 1.00 94.44 82 SER A N 1
ATOM 623 C CA . SER A 1 82 ? -5.958 6.251 2.520 1.00 94.44 82 SER A CA 1
ATOM 624 C C . SER A 1 82 ? -6.879 5.046 2.327 1.00 94.44 82 SER A C 1
ATOM 626 O O . SER A 1 82 ? -6.412 3.982 1.918 1.00 94.44 82 SER A O 1
ATOM 628 N N . VAL A 1 83 ? -8.183 5.193 2.568 1.00 93.19 83 VAL A N 1
ATOM 629 C CA . VAL A 1 83 ? -9.167 4.138 2.322 1.00 93.19 83 VAL A CA 1
ATOM 630 C C . VAL A 1 83 ? -9.221 3.807 0.829 1.00 93.19 83 VAL A C 1
ATOM 632 O O . VAL A 1 83 ? -9.363 4.688 -0.016 1.00 93.19 83 VAL A O 1
ATOM 635 N N . ASN A 1 84 ? -9.088 2.520 0.502 1.00 93.94 84 ASN A N 1
ATOM 636 C CA . ASN A 1 84 ? -9.104 1.982 -0.864 1.00 93.94 84 ASN A CA 1
ATOM 637 C C . ASN A 1 84 ? -8.054 2.563 -1.832 1.00 93.94 84 ASN A C 1
ATOM 639 O O . ASN A 1 84 ? -8.126 2.306 -3.036 1.00 93.94 84 ASN A O 1
ATOM 643 N N . SER A 1 85 ? -7.050 3.305 -1.353 1.00 95.50 85 SER A N 1
ATOM 644 C CA . SER A 1 85 ? -6.054 3.951 -2.220 1.00 95.50 85 SER A CA 1
ATOM 645 C C . SER A 1 85 ? -5.224 2.958 -3.046 1.00 95.50 85 SER A C 1
ATOM 647 O O . SER A 1 85 ? -4.695 3.302 -4.103 1.00 95.50 85 SER A O 1
ATOM 649 N N . GLN A 1 86 ? -5.170 1.697 -2.614 1.00 95.50 86 GLN A N 1
ATOM 650 C CA . GLN A 1 86 ? -4.464 0.595 -3.274 1.00 95.50 86 GLN A CA 1
ATOM 651 C C . GLN A 1 86 ? -5.063 0.222 -4.630 1.00 95.50 86 GLN A C 1
ATOM 653 O O . GLN A 1 86 ? -4.392 -0.404 -5.446 1.00 95.50 86 GLN A O 1
ATOM 658 N N . LEU A 1 87 ? -6.306 0.629 -4.896 1.00 94.75 87 LEU A N 1
ATOM 659 C CA . LEU A 1 87 ? -6.953 0.423 -6.189 1.00 94.75 87 LEU A CA 1
ATOM 660 C C . LEU A 1 87 ? -6.387 1.334 -7.286 1.00 94.75 87 LEU A C 1
ATOM 662 O O . LEU A 1 87 ? -6.647 1.089 -8.461 1.00 94.75 87 LEU A O 1
ATOM 666 N N . ASN A 1 88 ? -5.619 2.371 -6.928 1.00 93.19 88 ASN A N 1
ATOM 667 C CA . ASN A 1 88 ? -5.179 3.403 -7.866 1.00 93.19 88 ASN A CA 1
ATOM 668 C C . ASN A 1 88 ? -3.666 3.692 -7.834 1.00 93.19 88 ASN A C 1
ATOM 670 O O . ASN A 1 88 ? -3.218 4.799 -8.141 1.00 93.19 88 ASN A O 1
ATOM 674 N N . PHE A 1 89 ? -2.854 2.680 -7.517 1.00 94.44 89 PHE A N 1
ATOM 675 C CA . PHE A 1 89 ? -1.389 2.793 -7.525 1.00 94.44 89 PHE A CA 1
ATOM 676 C C . PHE A 1 89 ? -0.777 3.113 -8.892 1.00 94.44 89 PHE A C 1
ATOM 678 O O . PHE A 1 89 ? 0.361 3.571 -8.949 1.00 94.44 89 PHE A O 1
ATOM 685 N N . GLY A 1 90 ? -1.520 2.916 -9.986 1.00 90.69 90 GLY A N 1
ATOM 686 C CA . GLY A 1 90 ? -1.093 3.347 -11.318 1.00 90.69 90 GLY A CA 1
ATOM 687 C C . GLY A 1 90 ? -1.024 4.870 -11.481 1.00 90.69 90 GLY A C 1
ATOM 688 O O . GLY A 1 90 ? -0.301 5.343 -12.353 1.00 90.69 90 GLY A O 1
ATOM 689 N N . ILE A 1 91 ? -1.748 5.629 -10.648 1.00 93.62 91 ILE A N 1
ATOM 690 C CA . ILE A 1 91 ? -1.747 7.097 -10.662 1.00 93.62 91 ILE A CA 1
ATOM 691 C C . ILE A 1 91 ? -0.864 7.629 -9.534 1.00 93.62 91 ILE A C 1
ATOM 693 O O . ILE A 1 91 ? 0.108 8.333 -9.801 1.00 93.62 91 ILE A O 1
ATOM 697 N N . ILE A 1 92 ? -1.179 7.287 -8.280 1.00 94.19 92 ILE A N 1
ATOM 698 C CA . ILE A 1 92 ? -0.432 7.748 -7.101 1.00 94.19 92 ILE A CA 1
ATOM 699 C C . ILE A 1 92 ? -0.292 6.590 -6.099 1.00 94.19 92 ILE A C 1
ATOM 701 O O . ILE A 1 92 ? -1.303 6.030 -5.669 1.00 94.19 92 ILE A O 1
ATOM 705 N N . PRO A 1 93 ? 0.935 6.242 -5.666 1.00 95.25 93 PRO A N 1
ATOM 706 C CA . PRO A 1 93 ? 1.136 5.313 -4.564 1.00 95.25 93 PRO A CA 1
ATOM 707 C C . PRO A 1 93 ? 0.818 6.011 -3.237 1.00 95.25 93 PRO A C 1
ATOM 709 O O . PRO A 1 93 ? 1.563 6.881 -2.787 1.00 95.25 93 PRO A O 1
ATOM 712 N N . TRP A 1 94 ? -0.297 5.636 -2.611 1.00 96.62 94 TRP A N 1
ATOM 713 C CA . TRP A 1 94 ? -0.736 6.219 -1.344 1.00 96.62 94 TRP A CA 1
ATOM 714 C C . TRP A 1 94 ? -1.012 5.141 -0.298 1.00 96.62 94 TRP A C 1
ATOM 716 O O . TRP A 1 94 ? -1.762 4.198 -0.552 1.00 96.62 94 TRP A O 1
ATOM 726 N N . PHE A 1 95 ? -0.423 5.287 0.887 1.00 95.69 95 PHE A N 1
ATOM 727 C CA . PHE A 1 95 ? -0.433 4.273 1.943 1.00 95.69 95 PHE A CA 1
ATOM 728 C C . PHE A 1 95 ? -1.019 4.826 3.242 1.00 95.69 95 PHE A C 1
ATOM 730 O O . PHE A 1 95 ? -1.030 6.037 3.467 1.00 95.69 95 PHE A O 1
ATOM 737 N N . ASN A 1 96 ? -1.472 3.928 4.118 1.00 93.06 96 ASN A N 1
ATOM 738 C CA . ASN A 1 96 ? -1.852 4.297 5.474 1.00 93.06 96 ASN A CA 1
ATOM 739 C C . ASN A 1 96 ? -0.622 4.272 6.398 1.00 93.06 96 ASN A C 1
ATOM 741 O O . ASN A 1 96 ? 0.022 3.235 6.545 1.00 93.06 96 ASN A O 1
ATOM 745 N N . PHE A 1 97 ? -0.323 5.410 7.024 1.00 92.69 97 PHE A N 1
ATOM 746 C CA . PHE A 1 97 ? 0.727 5.566 8.040 1.00 92.69 97 PHE A CA 1
ATOM 747 C C . PHE A 1 97 ? 0.185 6.084 9.377 1.00 92.69 97 PHE A C 1
ATOM 749 O O . PHE A 1 97 ? 0.953 6.426 10.274 1.00 92.69 97 PHE A O 1
ATOM 756 N N . VAL A 1 98 ? -1.136 6.199 9.506 1.00 92.50 98 VAL A N 1
ATOM 757 C CA . VAL A 1 98 ? -1.788 6.777 10.674 1.00 92.50 98 VAL A CA 1
ATOM 758 C C . VAL A 1 98 ? -2.582 5.691 11.373 1.00 92.50 98 VAL A C 1
ATOM 760 O O . VAL A 1 98 ? -3.540 5.158 10.819 1.00 92.50 98 VAL A O 1
ATOM 763 N N . ASN A 1 99 ? -2.238 5.438 12.634 1.00 91.06 99 ASN A N 1
ATOM 764 C CA . ASN A 1 99 ? -3.107 4.680 13.525 1.00 91.06 99 ASN A CA 1
ATOM 765 C C . ASN A 1 99 ? -4.376 5.508 13.742 1.00 91.06 99 ASN A C 1
ATOM 767 O O . ASN A 1 99 ? -4.324 6.569 14.372 1.00 91.06 99 ASN A O 1
ATOM 771 N N . HIS A 1 100 ? -5.488 5.071 13.161 1.00 90.56 100 HIS A N 1
ATOM 772 C CA . HIS A 1 100 ? -6.780 5.740 13.252 1.00 90.56 100 HIS A CA 1
ATOM 773 C C . HIS A 1 100 ? -7.861 4.739 13.659 1.00 90.56 100 HIS A C 1
ATOM 775 O O . HIS A 1 100 ? -7.793 3.559 13.336 1.00 90.56 100 HIS A O 1
ATOM 781 N N . LYS A 1 101 ? -8.931 5.203 14.297 1.00 87.06 101 LYS A N 1
ATOM 782 C CA . LYS A 1 101 ? -10.008 4.329 14.803 1.00 87.06 101 LYS A CA 1
ATOM 783 C C . LYS A 1 101 ? -10.975 3.752 13.749 1.00 87.06 101 LYS A C 1
ATOM 785 O O . LYS A 1 101 ? -11.895 3.035 14.113 1.00 87.06 101 LYS A O 1
ATOM 790 N N . TYR A 1 102 ? -10.803 4.068 12.463 1.00 87.44 102 TYR A N 1
ATOM 791 C CA . TYR A 1 102 ? -11.775 3.764 11.392 1.00 87.44 102 TYR A CA 1
ATOM 792 C C . TYR A 1 102 ? -11.541 2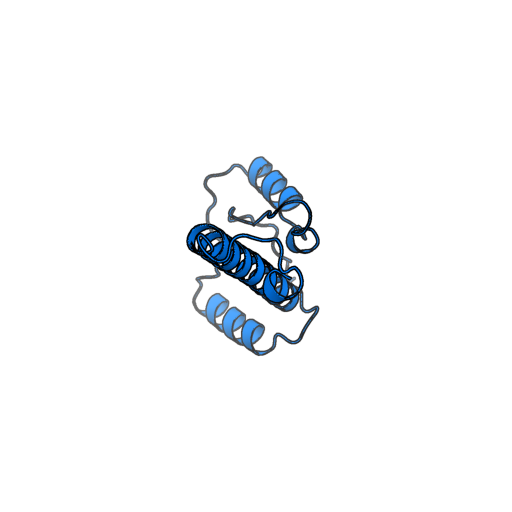.441 10.643 1.00 87.44 102 TYR A C 1
ATOM 794 O O . TYR A 1 102 ? -12.003 2.269 9.517 1.00 87.44 102 TYR A O 1
ATOM 802 N N . HIS A 1 103 ? -10.811 1.500 11.233 1.00 83.06 103 HIS A N 1
ATOM 803 C CA . HIS A 1 103 ? -10.746 0.139 10.703 1.00 83.06 103 HIS A CA 1
ATOM 804 C C . HIS A 1 103 ? -12.084 -0.565 10.988 1.00 83.06 103 HIS A C 1
ATOM 806 O O . HIS A 1 103 ? -12.688 -0.301 12.025 1.00 83.06 103 HIS A O 1
ATOM 812 N N . GLY A 1 104 ? -12.577 -1.376 10.042 1.00 67.25 104 GLY A N 1
ATOM 813 C CA . GLY A 1 104 ? -13.929 -1.952 10.068 1.00 67.25 104 GLY A CA 1
ATOM 814 C C . GLY A 1 104 ? -14.345 -2.441 11.457 1.00 67.25 104 GLY A C 1
ATOM 815 O O . GLY A 1 104 ? -13.660 -3.265 12.056 1.00 67.25 104 GLY A O 1
ATOM 816 N N . GLN A 1 105 ? -15.442 -1.887 11.977 1.00 50.09 105 GLN A N 1
ATOM 817 C CA . GLN A 1 105 ? -16.003 -2.285 13.264 1.00 50.09 105 GLN A CA 1
ATOM 818 C C . GLN A 1 105 ? -16.536 -3.717 13.146 1.00 50.09 105 GLN A C 1
ATOM 820 O O . GLN A 1 105 ? -17.440 -3.971 12.350 1.00 50.09 105 GLN A O 1
ATOM 825 N N . SER A 1 106 ? -16.010 -4.642 13.943 1.00 36.62 106 SER A N 1
ATOM 826 C CA . SER A 1 106 ? -16.799 -5.783 14.397 1.00 36.62 106 SER A CA 1
ATOM 827 C C . SER A 1 106 ? -17.722 -5.272 15.505 1.00 36.62 106 SER A C 1
ATOM 829 O O . SER A 1 106 ? -17.226 -4.817 16.538 1.00 36.62 106 SER A O 1
ATOM 831 N N . ASN A 1 107 ? -19.034 -5.288 15.256 1.00 34.28 107 ASN A N 1
ATOM 832 C CA . ASN A 1 107 ? -20.034 -5.267 16.331 1.00 34.28 107 ASN A CA 1
ATOM 833 C C . ASN A 1 107 ? -19.821 -6.444 17.286 1.00 34.28 107 ASN A C 1
ATOM 835 O O . ASN A 1 107 ? -19.429 -7.523 16.785 1.00 34.28 107 ASN A O 1
#

Nearest PDB structures (foldseek):
  7zm8-assembly1_X  TM=8.377E-01  e=1.010E-06  Thermochaetoides thermophila DSM 1495
  6yj4-assembly1_O  TM=8.458E-01  e=1.723E-05  Yarrowia lipolytica

Mean predicted aligned error: 6.55 Å